Protein AF-A0A6I9XWU2-F1 (afdb_monomer_lite)

pLDDT: mean 94.2, std 5.71, range [73.56, 98.69]

Foldseek 3Di:
DVVLVPADPPDDDPVVNVVVVVVVVVVVVVVVVVVVVVVVVVVVVVVVVVCVVVVVVVVVVVVVVVVVVVVDVVVDVVVVVVVVVVVVVVVVVVVVVVVVVVVVVVVVVVVVPDDCCVVDPPSDPPDDDDPPDPDDDDDDDDDD

Sequence (144 aa):
MARYSRLPKKKDNGKLKAEVAKEVASARRKQHLSSLQYYCALNALQYRKRVAMMEPMLGYAHSQINFLKKGAERFSKKLDGFLTSVTNTVQSIQEESDAEIEAMRVSQQDLLSVGESVYTPDFDASPVINKNLIQKAGYLNLRK

Radius of gyration: 53.01 Å; chains: 1; bounding box: 104×36×129 Å

Structure (mmCIF, N/CA/C/O backbone):
data_AF-A0A6I9XWU2-F1
#
_entry.id   AF-A0A6I9XWU2-F1
#
loop_
_atom_site.group_PDB
_atom_site.id
_atom_site.type_symbol
_atom_site.label_atom_id
_atom_site.label_alt_id
_atom_site.label_comp_id
_atom_site.label_asym_id
_atom_site.label_entity_id
_atom_site.label_seq_id
_atom_site.pdbx_PDB_ins_code
_atom_site.Cartn_x
_atom_site.Cartn_y
_atom_site.Cartn_z
_atom_site.occupancy
_atom_site.B_iso_or_equiv
_atom_site.auth_seq_id
_atom_site.auth_comp_id
_atom_site.auth_asym_id
_atom_site.auth_atom_id
_atom_site.pdbx_PDB_model_num
ATOM 1 N N . MET A 1 1 ? 30.056 -8.437 -52.478 1.00 73.56 1 MET A N 1
ATOM 2 C CA . MET A 1 1 ? 31.328 -9.171 -52.689 1.00 73.56 1 MET A CA 1
ATOM 3 C C . MET A 1 1 ? 31.177 -10.354 -53.632 1.00 73.56 1 MET A C 1
ATOM 5 O O . MET A 1 1 ? 31.868 -10.369 -54.637 1.00 73.56 1 MET A O 1
ATOM 9 N N . ALA A 1 2 ? 30.250 -11.288 -53.384 1.00 87.56 2 ALA A N 1
ATOM 10 C CA . ALA A 1 2 ? 30.120 -12.509 -54.192 1.00 87.56 2 ALA A CA 1
ATOM 11 C C . ALA A 1 2 ? 29.940 -12.270 -55.708 1.00 87.56 2 ALA A C 1
ATOM 13 O O . ALA A 1 2 ? 30.509 -13.003 -56.506 1.00 87.56 2 ALA A O 1
ATOM 14 N N . ARG A 1 3 ? 29.201 -11.223 -56.114 1.00 85.81 3 ARG A N 1
ATOM 15 C CA . ARG A 1 3 ? 29.054 -10.837 -57.532 1.00 85.81 3 ARG A CA 1
ATOM 16 C C . ARG A 1 3 ? 30.361 -10.363 -58.175 1.00 85.81 3 ARG A C 1
ATOM 18 O O . ARG A 1 3 ? 30.665 -10.778 -59.283 1.00 85.81 3 ARG A O 1
ATOM 25 N N . TYR A 1 4 ? 31.148 -9.555 -57.467 1.00 89.38 4 TYR A N 1
ATOM 26 C CA . TYR A 1 4 ? 32.438 -9.056 -57.955 1.00 89.38 4 TYR A CA 1
ATOM 27 C C . TYR A 1 4 ? 33.464 -10.184 -58.115 1.00 89.38 4 TYR A C 1
ATOM 29 O O . TYR A 1 4 ? 34.148 -10.259 -59.129 1.00 89.38 4 TYR A O 1
ATOM 37 N N . SER A 1 5 ? 33.517 -11.118 -57.159 1.00 89.81 5 SER A N 1
ATOM 38 C CA . SER A 1 5 ? 34.421 -12.277 -57.207 1.00 89.81 5 SER A CA 1
ATOM 39 C C . SER A 1 5 ? 34.117 -13.263 -58.343 1.00 89.81 5 SER A C 1
ATOM 41 O O . SER A 1 5 ? 34.984 -14.051 -58.699 1.00 89.81 5 SER A O 1
ATOM 43 N N . ARG A 1 6 ? 32.901 -13.238 -58.906 1.00 90.69 6 ARG A N 1
ATOM 44 C CA . ARG A 1 6 ? 32.460 -14.129 -59.995 1.00 90.69 6 ARG A CA 1
ATOM 45 C C . ARG A 1 6 ? 32.615 -13.511 -61.394 1.00 90.69 6 ARG A C 1
ATOM 47 O O . ARG A 1 6 ? 32.160 -14.111 -62.364 1.00 90.69 6 ARG A O 1
ATOM 54 N N . LEU A 1 7 ? 33.219 -12.325 -61.519 1.00 88.00 7 LEU A N 1
ATOM 55 C CA . LEU A 1 7 ? 33.422 -11.681 -62.820 1.00 88.00 7 LEU A CA 1
ATOM 56 C C . LEU A 1 7 ? 34.405 -12.488 -63.701 1.00 88.00 7 LEU A C 1
ATOM 58 O O . LEU A 1 7 ? 35.434 -12.954 -63.207 1.00 88.00 7 LEU A O 1
ATOM 62 N N . PRO A 1 8 ? 34.120 -12.660 -65.007 1.00 85.38 8 PRO A N 1
ATOM 63 C CA . PRO A 1 8 ? 34.947 -13.470 -65.899 1.00 85.38 8 PRO A CA 1
ATOM 64 C C . PRO A 1 8 ? 36.298 -12.800 -66.200 1.00 85.38 8 PRO A C 1
ATOM 66 O O . PRO A 1 8 ? 36.356 -11.647 -66.609 1.00 85.38 8 PRO A O 1
ATOM 69 N N . LYS A 1 9 ? 37.402 -13.552 -66.067 1.00 83.00 9 LYS A N 1
ATOM 70 C CA . LYS A 1 9 ? 38.776 -13.044 -66.276 1.00 83.00 9 LYS A CA 1
ATOM 71 C C . LYS A 1 9 ? 39.206 -12.958 -67.752 1.00 83.00 9 LYS A C 1
ATOM 73 O O . LYS A 1 9 ? 40.058 -12.144 -68.080 1.00 83.00 9 LYS A O 1
ATOM 78 N N . LYS A 1 10 ? 38.657 -13.810 -68.635 1.00 78.62 10 LYS A N 1
ATOM 79 C CA . LYS A 1 10 ? 39.081 -13.938 -70.053 1.00 78.62 10 LYS A CA 1
ATOM 80 C C . LYS A 1 10 ? 38.275 -13.086 -71.051 1.00 78.62 10 LYS A C 1
ATOM 82 O O . LYS A 1 10 ? 38.783 -12.790 -72.123 1.00 78.62 10 LYS A O 1
ATOM 87 N N . LYS A 1 11 ? 37.032 -12.712 -70.726 1.00 76.38 11 LYS A N 1
ATOM 88 C CA . LYS A 1 11 ? 36.165 -11.831 -71.537 1.00 76.38 11 LYS A CA 1
ATOM 89 C C . LYS A 1 11 ? 35.767 -10.630 -70.675 1.00 76.38 11 LYS A C 1
ATOM 91 O O . LYS A 1 11 ? 34.712 -10.662 -70.045 1.00 76.38 11 LYS A O 1
ATOM 96 N N . ASP A 1 12 ? 36.652 -9.636 -70.568 1.00 75.69 12 ASP A N 1
ATOM 97 C CA . ASP A 1 12 ? 36.444 -8.477 -69.686 1.00 75.69 12 ASP A CA 1
ATOM 98 C C . ASP A 1 12 ? 35.465 -7.475 -70.323 1.00 75.69 12 ASP A C 1
ATOM 100 O O . ASP A 1 12 ? 35.687 -6.984 -71.430 1.00 75.69 12 ASP A O 1
ATOM 104 N N . ASN A 1 13 ? 34.375 -7.172 -69.615 1.00 85.56 13 ASN A N 1
ATOM 105 C C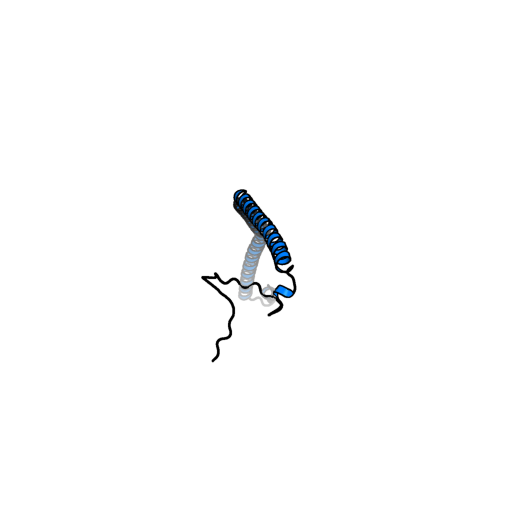A . ASN A 1 13 ? 33.473 -6.072 -69.942 1.00 85.56 13 ASN A CA 1
ATOM 106 C C . ASN A 1 13 ? 33.718 -4.938 -68.939 1.00 85.56 13 ASN A C 1
ATOM 108 O O . ASN A 1 13 ? 33.186 -4.950 -67.824 1.00 85.56 13 ASN A O 1
ATOM 112 N N . GLY A 1 14 ? 34.501 -3.940 -69.357 1.00 84.62 14 GLY A N 1
ATOM 113 C CA . GLY A 1 14 ? 34.917 -2.830 -68.497 1.00 84.62 14 GLY A CA 1
ATOM 114 C C . GLY A 1 14 ? 33.755 -2.039 -67.886 1.00 84.62 14 GLY A C 1
ATOM 115 O O . GLY A 1 14 ? 33.859 -1.604 -66.739 1.00 84.62 14 GLY A O 1
ATOM 116 N N . LYS A 1 15 ? 32.621 -1.913 -68.594 1.00 89.00 15 LYS A N 1
ATOM 117 C CA . LYS A 1 15 ? 31.425 -1.225 -68.076 1.00 89.00 15 LYS A CA 1
ATOM 118 C C . LYS A 1 15 ? 30.793 -1.999 -66.917 1.00 89.00 15 LYS A C 1
ATOM 120 O O . LYS A 1 15 ? 30.596 -1.437 -65.843 1.00 89.00 15 LYS A O 1
ATOM 125 N N . LEU A 1 16 ? 30.561 -3.300 -67.105 1.00 88.00 16 LEU A N 1
ATOM 126 C CA . LEU A 1 16 ? 29.981 -4.172 -66.076 1.00 88.00 16 LEU A CA 1
ATOM 127 C C . LEU A 1 16 ? 30.893 -4.275 -64.844 1.00 88.00 16 LEU A C 1
ATOM 129 O O . LEU A 1 16 ? 30.432 -4.238 -63.706 1.00 88.00 16 LEU A O 1
ATOM 133 N N . LYS A 1 17 ? 32.208 -4.367 -65.057 1.00 89.12 17 LYS A N 1
ATOM 134 C CA . LYS A 1 17 ? 33.197 -4.401 -63.975 1.00 89.12 17 LYS A CA 1
ATOM 135 C C . LYS A 1 17 ? 33.179 -3.119 -63.140 1.00 89.12 17 LYS A C 1
ATOM 137 O O . LYS A 1 17 ? 33.205 -3.204 -61.913 1.00 89.12 17 LYS A O 1
ATOM 142 N N . ALA A 1 18 ? 33.105 -1.952 -63.784 1.00 91.75 18 ALA A N 1
ATOM 143 C CA . ALA A 1 18 ? 33.026 -0.661 -63.102 1.00 91.75 18 ALA A CA 1
ATOM 144 C C . ALA A 1 18 ? 31.724 -0.509 -62.296 1.00 91.75 18 ALA A C 1
ATOM 146 O O . ALA A 1 18 ? 31.750 -0.024 -61.164 1.00 91.75 18 ALA A O 1
ATOM 147 N N . GLU A 1 19 ? 30.599 -0.974 -62.839 1.00 92.81 19 GLU A N 1
ATOM 148 C CA . GLU A 1 19 ? 29.300 -0.959 -62.162 1.00 92.81 19 GLU A CA 1
ATOM 149 C C . GLU A 1 19 ? 29.301 -1.841 -60.906 1.00 92.81 19 GLU A C 1
ATOM 151 O O . GLU A 1 19 ? 29.036 -1.359 -59.803 1.00 92.81 19 GLU A O 1
ATOM 156 N N . VAL A 1 20 ? 29.716 -3.105 -61.037 1.00 93.31 20 VAL A N 1
ATOM 157 C CA . VAL A 1 20 ? 29.786 -4.041 -59.904 1.00 93.31 20 VAL A CA 1
ATOM 158 C C . VAL A 1 20 ? 30.806 -3.568 -58.856 1.00 93.31 20 VAL A C 1
ATOM 160 O O . VAL A 1 20 ? 30.584 -3.737 -57.654 1.00 93.31 20 VAL A O 1
ATOM 163 N N . ALA A 1 21 ? 31.907 -2.929 -59.267 1.00 93.62 21 ALA A N 1
ATOM 164 C CA . ALA A 1 21 ? 32.855 -2.307 -58.340 1.00 93.62 21 ALA A CA 1
ATOM 165 C C . ALA A 1 21 ? 32.222 -1.144 -57.553 1.00 93.62 21 ALA A C 1
ATOM 167 O O . ALA A 1 21 ? 32.419 -1.047 -56.338 1.00 93.62 21 ALA A O 1
ATOM 168 N N . LYS A 1 22 ? 31.423 -0.293 -58.212 1.00 95.75 22 LYS A N 1
ATOM 169 C CA . LYS A 1 22 ? 30.706 0.823 -57.575 1.00 95.75 22 LYS A CA 1
ATOM 170 C C . LYS A 1 22 ? 29.654 0.329 -56.578 1.00 95.75 22 LYS A C 1
ATOM 172 O O . LYS A 1 22 ? 29.579 0.861 -55.469 1.00 95.75 22 LYS A O 1
ATOM 177 N N . GLU A 1 23 ? 28.896 -0.713 -56.919 1.00 95.06 23 GLU A N 1
ATOM 178 C CA . GLU A 1 23 ? 27.955 -1.361 -55.993 1.00 95.06 23 GLU A CA 1
ATOM 179 C C . GLU A 1 23 ? 28.671 -1.895 -54.749 1.00 95.06 23 GLU A C 1
ATOM 181 O O . GLU A 1 23 ? 28.243 -1.657 -53.618 1.00 95.06 23 GLU A O 1
ATOM 186 N N . VAL A 1 24 ? 29.798 -2.586 -54.945 1.00 96.62 24 VAL A N 1
ATOM 187 C CA . VAL A 1 24 ? 30.604 -3.121 -53.846 1.00 96.62 24 VAL A CA 1
ATOM 188 C C . VAL A 1 24 ? 31.158 -2.010 -52.957 1.00 96.62 24 VAL A C 1
ATOM 190 O O . VAL A 1 24 ? 31.115 -2.145 -51.732 1.00 96.62 24 VAL A O 1
ATOM 193 N N . ALA A 1 25 ? 31.650 -0.916 -53.538 1.00 96.19 25 ALA A N 1
ATOM 194 C CA . ALA A 1 25 ? 32.133 0.235 -52.783 1.00 96.19 25 ALA A CA 1
ATOM 195 C C . ALA A 1 25 ? 31.008 0.878 -51.954 1.00 96.19 25 ALA A C 1
ATOM 197 O O . ALA A 1 25 ? 31.199 1.152 -50.768 1.00 96.19 25 ALA A O 1
ATOM 198 N N . SER A 1 26 ? 29.818 1.044 -52.541 1.00 96.88 26 SER A N 1
ATOM 199 C CA . SER A 1 26 ? 28.632 1.562 -51.849 1.00 96.88 26 SER A CA 1
ATOM 200 C C . SER A 1 26 ? 28.207 0.659 -50.686 1.00 96.88 26 SER A C 1
ATOM 202 O O . SER A 1 26 ? 28.061 1.124 -49.552 1.00 96.88 26 SER A O 1
ATOM 204 N N . ALA A 1 27 ? 28.108 -0.653 -50.924 1.00 96.62 27 ALA A N 1
ATOM 205 C CA . ALA A 1 27 ? 27.767 -1.629 -49.893 1.00 96.62 27 ALA A CA 1
ATOM 206 C C . ALA A 1 27 ? 28.804 -1.651 -48.757 1.00 96.62 27 ALA A C 1
ATOM 208 O O . ALA A 1 27 ? 28.428 -1.659 -47.585 1.00 96.62 27 ALA A O 1
ATOM 209 N N . ARG A 1 28 ? 30.104 -1.589 -49.081 1.00 97.12 28 ARG A N 1
ATOM 210 C CA . ARG A 1 28 ? 31.187 -1.536 -48.085 1.00 97.12 28 ARG A CA 1
ATOM 211 C C . ARG A 1 28 ? 31.136 -0.247 -47.265 1.00 97.12 28 ARG A C 1
ATOM 213 O O . ARG A 1 28 ? 31.313 -0.306 -46.052 1.00 97.12 28 ARG A O 1
ATOM 220 N N . ARG A 1 29 ? 30.856 0.901 -47.893 1.00 97.69 29 ARG A N 1
ATOM 221 C CA . ARG A 1 29 ? 30.688 2.180 -47.186 1.00 97.69 29 ARG A CA 1
ATOM 222 C C . ARG A 1 29 ? 29.508 2.123 -46.219 1.00 97.69 29 ARG A C 1
ATOM 224 O O . ARG A 1 29 ? 29.664 2.504 -45.063 1.00 97.69 29 ARG A O 1
ATOM 231 N N . LYS A 1 30 ? 28.356 1.607 -46.662 1.00 98.12 30 LYS A N 1
ATOM 232 C CA . LYS A 1 30 ? 27.175 1.432 -45.803 1.00 98.12 30 LYS A CA 1
ATOM 233 C C . LYS A 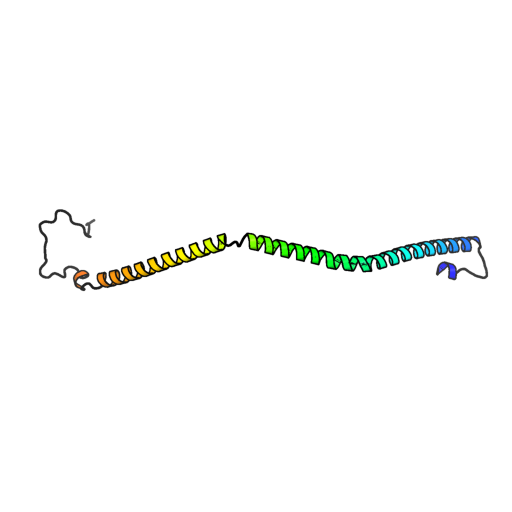1 30 ? 27.478 0.502 -44.629 1.00 98.12 30 LYS A C 1
ATOM 235 O O . LYS A 1 30 ? 27.181 0.860 -43.494 1.00 98.12 30 LYS A O 1
ATOM 240 N N . GLN A 1 31 ? 28.118 -0.640 -44.893 1.00 97.88 31 GLN A N 1
ATOM 241 C CA . GLN A 1 31 ? 28.536 -1.576 -43.852 1.00 97.88 31 GLN A CA 1
ATOM 242 C C . GLN A 1 31 ? 29.444 -0.883 -42.833 1.00 97.88 31 GLN A C 1
ATOM 244 O O . GLN A 1 31 ? 29.123 -0.882 -41.651 1.00 97.88 31 GLN A O 1
ATOM 249 N N . HIS A 1 32 ? 30.513 -0.223 -43.285 1.00 98.12 32 HIS A N 1
ATOM 250 C CA . HIS A 1 32 ? 31.461 0.458 -42.406 1.00 98.12 32 HIS A CA 1
ATOM 251 C C . HIS A 1 32 ? 30.788 1.510 -41.514 1.00 98.12 32 HIS A C 1
ATOM 253 O O . HIS A 1 32 ? 30.968 1.482 -40.299 1.00 98.12 32 HIS A O 1
ATOM 259 N N . LEU A 1 33 ? 29.954 2.384 -42.089 1.00 98.38 33 LEU A N 1
ATOM 260 C CA . LEU A 1 33 ? 29.235 3.407 -41.325 1.00 98.38 33 LEU A CA 1
ATOM 261 C C . LEU A 1 33 ? 28.268 2.790 -40.306 1.00 98.38 33 LEU A C 1
ATOM 263 O O . LEU A 1 33 ? 28.257 3.204 -39.149 1.00 98.38 33 LEU A O 1
ATOM 267 N N . SER A 1 34 ? 27.506 1.768 -40.707 1.00 98.31 34 SER A N 1
ATOM 268 C CA . SER A 1 34 ? 26.583 1.080 -39.796 1.00 98.31 34 SER A CA 1
ATOM 269 C C . SER A 1 34 ? 27.314 0.363 -38.655 1.00 98.31 34 SER A C 1
ATOM 271 O O . SER A 1 34 ? 26.878 0.435 -37.509 1.00 98.31 34 SER A O 1
ATOM 273 N N . SER A 1 35 ? 28.466 -0.260 -38.929 1.00 98.31 35 SER A N 1
ATOM 274 C CA . SER A 1 35 ? 29.297 -0.901 -37.907 1.00 98.31 35 SER A CA 1
ATOM 275 C C . SER A 1 35 ? 29.873 0.115 -36.920 1.00 98.31 35 SER A C 1
ATOM 277 O O . SER A 1 35 ? 29.847 -0.139 -35.720 1.00 98.31 35 SER A O 1
ATOM 279 N N . LEU A 1 36 ? 30.341 1.278 -37.390 1.00 98.50 36 LEU A N 1
ATOM 280 C CA . LEU A 1 36 ? 30.841 2.338 -36.506 1.00 98.50 36 LEU A CA 1
ATOM 281 C C . LEU A 1 36 ? 29.747 2.870 -35.575 1.00 98.50 36 LEU A C 1
ATOM 283 O O . LEU A 1 36 ? 29.977 3.007 -34.373 1.00 98.50 36 LEU A O 1
ATOM 287 N N . GLN A 1 37 ? 28.550 3.124 -36.109 1.00 98.44 37 GLN A N 1
ATOM 288 C CA . GLN A 1 37 ? 27.402 3.544 -35.303 1.00 98.44 37 GLN A CA 1
ATOM 289 C C . GLN A 1 37 ? 27.026 2.480 -34.269 1.00 98.44 37 GLN A C 1
ATOM 291 O O . GLN A 1 37 ? 26.798 2.807 -33.106 1.00 98.44 37 GLN A O 1
ATOM 296 N N . TYR A 1 38 ? 27.023 1.207 -34.668 1.00 98.69 38 TYR A N 1
ATOM 297 C CA . TYR A 1 38 ? 26.733 0.094 -33.772 1.00 98.69 38 TYR A CA 1
ATOM 298 C C . TYR A 1 38 ? 27.754 -0.018 -32.632 1.00 98.69 38 TYR A C 1
ATOM 300 O O . TYR A 1 38 ? 27.370 -0.093 -31.467 1.00 98.69 38 TYR A O 1
ATOM 308 N N . TYR A 1 39 ? 29.052 0.045 -32.932 1.00 98.62 39 TYR A N 1
ATOM 309 C CA . TYR A 1 39 ? 30.096 -0.001 -31.903 1.00 98.62 39 TYR A CA 1
ATOM 310 C C . TYR A 1 39 ? 30.039 1.206 -30.966 1.00 98.62 39 TYR A C 1
ATOM 312 O O . TYR A 1 39 ? 30.170 1.051 -29.753 1.00 98.62 39 TYR A O 1
ATOM 320 N N . CYS A 1 40 ? 29.764 2.399 -31.498 1.00 98.44 40 CYS A N 1
ATOM 321 C CA . CYS A 1 40 ? 29.549 3.586 -30.677 1.00 98.44 40 CYS A CA 1
ATOM 322 C C . CYS A 1 40 ? 28.349 3.404 -29.729 1.00 98.44 40 CYS A C 1
ATOM 324 O O . CYS A 1 40 ? 28.461 3.674 -28.531 1.00 98.44 40 CYS A O 1
ATOM 326 N N . ALA A 1 41 ? 27.231 2.869 -30.231 1.00 98.50 41 ALA A N 1
ATOM 327 C CA . ALA A 1 41 ? 26.052 2.579 -29.421 1.00 98.50 41 ALA A CA 1
ATOM 328 C C . ALA A 1 41 ? 26.343 1.548 -28.318 1.00 98.50 41 ALA A C 1
ATOM 330 O O . ALA A 1 41 ? 25.933 1.749 -27.174 1.00 98.50 41 ALA A O 1
ATOM 331 N N . LEU A 1 42 ? 27.095 0.485 -28.621 1.00 98.56 42 LEU A N 1
ATOM 332 C CA . LEU A 1 42 ? 27.499 -0.517 -27.631 1.00 98.56 42 LEU A CA 1
ATOM 333 C C . LEU A 1 42 ? 28.417 0.059 -26.550 1.00 98.56 42 LEU A C 1
ATOM 335 O O . LEU A 1 42 ? 28.252 -0.279 -25.377 1.00 98.56 42 LEU A O 1
ATOM 339 N N . ASN A 1 43 ? 29.342 0.947 -26.917 1.00 98.44 43 ASN A N 1
ATOM 340 C CA . ASN A 1 43 ? 30.209 1.628 -25.956 1.00 98.44 43 ASN A CA 1
ATOM 341 C C . ASN A 1 43 ? 29.390 2.531 -25.025 1.00 98.44 43 ASN A C 1
ATOM 343 O O . ASN A 1 43 ? 29.544 2.460 -23.807 1.00 98.44 43 ASN A O 1
ATOM 347 N N . ALA A 1 44 ? 28.455 3.313 -25.573 1.00 98.44 44 ALA A N 1
ATOM 348 C CA . ALA A 1 44 ? 27.539 4.124 -24.772 1.00 98.44 44 ALA A CA 1
ATOM 349 C C . ALA A 1 44 ? 26.658 3.259 -23.849 1.00 98.44 44 ALA A C 1
ATOM 351 O O . ALA A 1 44 ? 26.423 3.616 -22.691 1.00 98.44 44 ALA A O 1
ATOM 352 N N . LEU A 1 45 ? 26.206 2.094 -24.327 1.00 98.44 45 LEU A N 1
ATOM 353 C CA . LEU A 1 45 ? 25.392 1.159 -23.553 1.00 98.44 45 LEU A CA 1
ATOM 354 C C . LEU A 1 45 ? 26.119 0.636 -22.304 1.00 98.44 45 LEU A C 1
ATOM 356 O O . LEU A 1 45 ? 25.473 0.446 -21.274 1.00 98.44 45 LEU A O 1
ATOM 360 N N . GLN A 1 46 ? 27.447 0.460 -22.346 1.00 98.06 46 GLN A N 1
ATOM 361 C CA . GLN A 1 46 ? 28.212 0.001 -21.176 1.00 98.06 46 GLN A CA 1
ATOM 362 C C . GLN A 1 46 ? 28.091 0.941 -19.973 1.00 98.06 46 GLN A C 1
ATOM 364 O O . GLN A 1 46 ? 28.113 0.474 -18.832 1.00 98.06 46 GLN A O 1
ATOM 369 N N . TYR A 1 47 ? 27.925 2.239 -20.222 1.00 97.88 47 TYR A N 1
ATOM 370 C CA . TYR A 1 47 ? 27.700 3.238 -19.181 1.00 97.88 47 TYR A CA 1
ATOM 371 C C . TYR A 1 47 ? 26.215 3.378 -18.858 1.00 97.88 47 TYR A C 1
ATOM 373 O O . TYR A 1 47 ? 25.836 3.331 -17.688 1.00 97.88 47 TYR A O 1
ATOM 381 N N . ARG A 1 48 ? 25.357 3.462 -19.885 1.00 98.25 48 ARG A N 1
ATOM 382 C CA . ARG A 1 48 ? 23.906 3.614 -19.693 1.00 98.25 48 ARG A CA 1
ATOM 383 C C . ARG A 1 48 ? 23.298 2.480 -18.878 1.00 98.25 48 ARG A C 1
ATOM 385 O O . ARG A 1 48 ? 22.448 2.754 -18.046 1.00 98.25 48 ARG A O 1
ATOM 392 N N . LYS A 1 49 ? 23.763 1.236 -19.039 1.00 97.81 49 LYS A N 1
ATOM 393 C CA . LYS A 1 49 ? 23.265 0.104 -18.239 1.00 97.81 49 LYS A CA 1
ATOM 394 C C . LYS A 1 49 ? 23.536 0.271 -16.740 1.00 97.81 49 LYS A C 1
ATOM 396 O O . LYS A 1 49 ? 22.733 -0.170 -15.933 1.00 97.81 49 LYS A O 1
ATOM 401 N N . ARG A 1 50 ? 24.651 0.909 -16.355 1.00 97.31 50 ARG A N 1
ATOM 402 C CA . ARG A 1 50 ? 24.971 1.164 -14.940 1.00 97.31 50 ARG A CA 1
ATOM 403 C C . ARG A 1 50 ? 24.007 2.193 -14.362 1.00 97.31 50 ARG A C 1
ATOM 405 O O . ARG A 1 50 ? 23.406 1.944 -13.325 1.00 97.31 50 ARG A O 1
ATOM 412 N N . VAL A 1 51 ? 23.813 3.301 -15.078 1.00 98.06 51 VAL A N 1
ATOM 413 C CA . VAL A 1 51 ? 22.871 4.360 -14.684 1.00 98.06 51 VAL A CA 1
ATOM 414 C C . VAL A 1 51 ? 21.445 3.815 -14.610 1.00 98.06 51 VAL A C 1
ATOM 416 O O . VAL A 1 51 ? 20.804 3.964 -13.578 1.00 98.06 51 VAL A O 1
ATOM 419 N N . ALA A 1 52 ? 20.998 3.087 -15.636 1.00 98.00 52 ALA A N 1
ATOM 420 C CA . ALA A 1 52 ? 19.657 2.504 -15.701 1.00 98.00 52 ALA A CA 1
ATOM 421 C C . ALA A 1 52 ? 19.355 1.519 -14.557 1.00 98.00 52 ALA A C 1
ATOM 423 O O . ALA A 1 52 ? 18.193 1.325 -14.220 1.00 98.00 52 ALA A O 1
ATOM 424 N N . MET A 1 53 ? 20.379 0.905 -13.954 1.00 97.56 53 MET A N 1
ATOM 425 C CA . MET A 1 53 ? 20.219 0.047 -12.775 1.00 97.56 53 MET A CA 1
ATOM 426 C C . MET A 1 53 ? 20.246 0.839 -11.464 1.00 97.56 53 MET A C 1
ATOM 428 O O . MET A 1 53 ? 19.497 0.522 -10.545 1.00 97.56 53 MET A O 1
ATOM 432 N N . MET A 1 54 ? 21.103 1.857 -11.357 1.00 97.81 54 MET A N 1
ATOM 433 C CA . MET A 1 54 ? 21.286 2.618 -10.116 1.00 97.81 54 MET A CA 1
ATOM 434 C C . MET A 1 54 ? 20.200 3.673 -9.888 1.00 97.81 54 MET A C 1
ATOM 436 O O . MET A 1 54 ? 19.785 3.888 -8.753 1.00 97.81 54 MET A O 1
ATOM 440 N N . GLU A 1 55 ? 19.728 4.328 -10.945 1.00 97.88 55 GLU A N 1
ATOM 441 C CA . GLU A 1 55 ? 18.744 5.409 -10.857 1.00 97.88 55 GLU A CA 1
ATOM 442 C C . GLU A 1 55 ? 17.405 4.949 -10.240 1.00 97.88 55 GLU A C 1
ATOM 444 O O . GLU A 1 55 ? 16.941 5.605 -9.301 1.00 97.88 55 GLU A O 1
ATOM 449 N N . PRO A 1 56 ? 16.827 3.787 -10.618 1.00 98.31 56 PRO A N 1
ATOM 450 C CA . PRO A 1 56 ? 15.643 3.262 -9.939 1.00 98.31 56 PRO A CA 1
ATOM 451 C C . PRO A 1 56 ? 15.887 2.941 -8.461 1.00 98.31 56 PRO A C 1
ATOM 453 O O . PRO A 1 56 ? 15.019 3.203 -7.629 1.00 98.31 56 PRO A O 1
ATOM 456 N N . MET A 1 57 ? 17.065 2.409 -8.108 1.00 97.88 57 MET A N 1
ATOM 457 C CA . MET A 1 57 ? 17.407 2.103 -6.711 1.00 97.88 57 MET A CA 1
ATOM 458 C C . MET A 1 57 ? 17.506 3.374 -5.866 1.00 97.88 57 MET A C 1
ATOM 460 O O . MET A 1 57 ? 17.015 3.400 -4.738 1.00 97.88 57 MET A O 1
ATOM 464 N N . LEU A 1 58 ? 18.092 4.440 -6.415 1.00 98.12 58 LEU A N 1
ATOM 465 C CA . LEU A 1 58 ? 18.169 5.736 -5.746 1.00 98.12 58 LEU A CA 1
ATOM 466 C C . LEU A 1 58 ? 16.772 6.341 -5.549 1.00 98.12 58 LEU A C 1
ATOM 468 O O . LEU A 1 58 ? 16.442 6.790 -4.450 1.00 98.12 58 LEU A O 1
ATOM 472 N N . GLY A 1 59 ? 15.929 6.301 -6.585 1.00 98.31 59 GLY A N 1
ATOM 473 C CA . GLY A 1 59 ? 14.536 6.746 -6.500 1.00 98.31 59 GLY A CA 1
ATOM 474 C C . GLY A 1 59 ? 13.732 5.966 -5.457 1.00 98.31 59 GLY A C 1
ATOM 475 O O . GLY A 1 59 ? 13.004 6.560 -4.655 1.00 98.31 59 GLY A O 1
ATOM 476 N N . TYR A 1 60 ? 13.913 4.646 -5.409 1.00 98.31 60 TYR A N 1
ATOM 477 C CA . TYR A 1 60 ? 13.316 3.784 -4.392 1.00 98.31 60 TYR A CA 1
ATOM 478 C C . TYR A 1 60 ? 13.793 4.149 -2.981 1.00 98.31 60 TYR A C 1
ATOM 480 O O . TYR A 1 60 ? 12.967 4.349 -2.093 1.00 98.31 60 TYR A O 1
ATOM 488 N N . ALA A 1 61 ? 15.103 4.307 -2.774 1.00 98.44 61 ALA A N 1
ATOM 489 C CA . ALA A 1 61 ? 15.667 4.660 -1.473 1.00 98.44 61 ALA A CA 1
ATOM 490 C C . ALA A 1 61 ? 15.139 6.012 -0.966 1.00 98.44 61 ALA A C 1
ATOM 492 O O . ALA A 1 61 ? 14.673 6.103 0.169 1.00 98.44 61 ALA A O 1
ATOM 493 N N . HIS A 1 62 ? 15.122 7.044 -1.817 1.00 98.25 62 HIS A N 1
ATOM 494 C CA . HIS A 1 62 ? 14.523 8.336 -1.470 1.00 98.25 62 HIS A CA 1
ATOM 495 C C . HIS A 1 62 ? 13.038 8.212 -1.122 1.00 98.25 62 HIS A C 1
ATOM 497 O O . HIS A 1 62 ? 12.570 8.830 -0.164 1.00 98.25 62 HIS A O 1
ATOM 503 N N . SER A 1 63 ? 12.294 7.399 -1.873 1.00 98.25 63 SER A N 1
ATOM 504 C CA . SER A 1 63 ? 10.871 7.170 -1.615 1.00 98.25 63 SER A CA 1
ATOM 505 C C . SER A 1 63 ? 10.648 6.495 -0.263 1.00 98.25 63 SER A C 1
ATOM 507 O O . SER A 1 63 ? 9.796 6.944 0.499 1.00 98.25 63 SER A O 1
ATOM 509 N N . GLN A 1 64 ? 11.456 5.486 0.077 1.00 98.25 64 GLN A N 1
ATOM 510 C CA . GLN A 1 64 ? 11.388 4.797 1.366 1.00 98.25 64 GLN A CA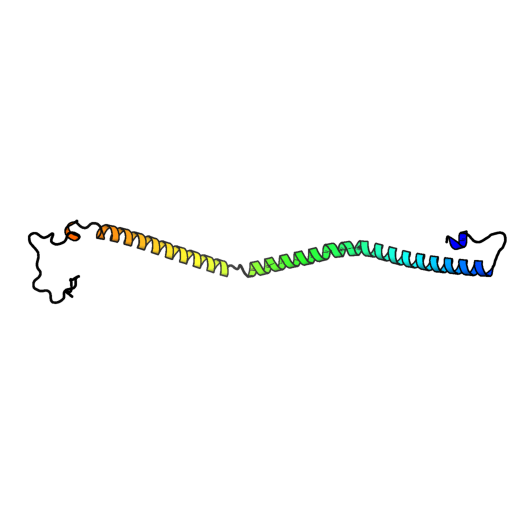 1
ATOM 511 C C . GLN A 1 64 ? 11.735 5.720 2.537 1.00 98.25 64 GLN A C 1
ATOM 513 O O . GLN A 1 64 ? 11.002 5.765 3.524 1.00 98.25 64 GLN A O 1
ATOM 518 N N . ILE A 1 65 ? 12.799 6.519 2.410 1.00 97.81 65 ILE A N 1
ATOM 519 C CA . ILE A 1 65 ? 13.178 7.508 3.431 1.00 97.81 65 ILE A CA 1
ATOM 520 C C . ILE A 1 65 ? 12.027 8.491 3.671 1.00 97.81 65 ILE A C 1
ATOM 522 O O . ILE A 1 65 ? 11.639 8.733 4.814 1.00 97.81 65 ILE A O 1
ATOM 526 N N . ASN A 1 66 ? 11.442 9.030 2.600 1.00 97.50 66 ASN A N 1
ATOM 527 C CA . ASN A 1 66 ? 10.339 9.982 2.703 1.00 97.50 66 ASN A CA 1
ATOM 528 C C . ASN A 1 66 ? 9.074 9.352 3.290 1.00 97.50 66 ASN A C 1
ATOM 530 O O . ASN A 1 66 ? 8.389 9.994 4.087 1.00 97.50 66 ASN A O 1
ATOM 534 N N . PHE A 1 67 ? 8.762 8.114 2.905 1.00 97.19 67 PHE A N 1
ATOM 535 C CA . PHE A 1 67 ? 7.629 7.369 3.439 1.00 97.19 67 PHE A CA 1
ATOM 536 C C . PHE A 1 67 ? 7.772 7.162 4.948 1.00 97.19 67 PHE A C 1
ATOM 538 O O . PHE A 1 67 ? 6.881 7.553 5.701 1.00 97.19 67 PHE A O 1
ATOM 545 N N . LEU A 1 68 ? 8.914 6.632 5.396 1.00 96.31 68 LEU A N 1
ATOM 546 C CA . LEU A 1 68 ? 9.178 6.388 6.814 1.00 96.31 68 LEU A CA 1
ATOM 547 C C . LEU A 1 68 ? 9.198 7.685 7.622 1.00 96.31 68 LEU A C 1
ATOM 549 O O . LEU A 1 68 ? 8.600 7.741 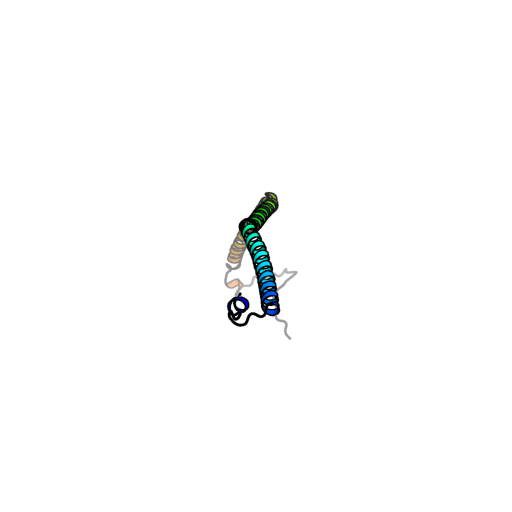8.692 1.00 96.31 68 LEU A O 1
ATOM 553 N N . LYS A 1 69 ? 9.813 8.751 7.097 1.00 96.06 69 LYS A N 1
ATOM 554 C CA . LYS A 1 69 ? 9.848 10.056 7.767 1.00 96.06 69 LYS A CA 1
ATOM 555 C C . LYS A 1 69 ? 8.444 10.636 7.958 1.00 96.06 69 LYS A C 1
ATOM 557 O O . LYS A 1 69 ? 8.073 10.980 9.076 1.00 96.06 69 LYS A O 1
ATOM 562 N N . LYS A 1 70 ? 7.638 10.685 6.891 1.00 95.00 70 LYS A N 1
ATOM 563 C CA . LYS A 1 70 ? 6.239 11.144 6.972 1.00 95.00 70 LYS A CA 1
ATOM 564 C C . LYS A 1 70 ? 5.391 10.233 7.861 1.00 95.00 70 LYS A C 1
ATOM 566 O O . LYS A 1 70 ? 4.479 10.710 8.529 1.00 95.00 70 LYS A O 1
ATOM 571 N N . GLY A 1 71 ? 5.677 8.932 7.869 1.00 93.56 71 GLY A N 1
ATOM 572 C CA . GLY A 1 71 ? 5.071 7.970 8.783 1.00 93.56 71 GLY A CA 1
ATOM 573 C C . GLY A 1 71 ? 5.367 8.321 10.239 1.00 93.56 71 GLY A C 1
ATOM 574 O O . GLY A 1 71 ? 4.437 8.484 11.018 1.00 93.56 71 GLY A O 1
ATOM 575 N N . ALA A 1 72 ? 6.636 8.527 10.590 1.00 91.38 72 ALA A N 1
ATOM 576 C CA . ALA A 1 72 ? 7.057 8.894 11.941 1.00 91.38 72 ALA A CA 1
ATOM 577 C C . ALA A 1 72 ? 6.456 10.232 12.412 1.00 91.38 72 ALA A C 1
ATOM 579 O O . ALA A 1 72 ? 6.063 10.359 13.567 1.00 91.38 72 ALA A O 1
ATOM 580 N N . GLU A 1 73 ? 6.317 11.214 11.515 1.00 90.75 73 GLU A N 1
ATOM 581 C CA . GLU A 1 73 ? 5.624 12.475 11.817 1.00 90.75 73 GLU A CA 1
ATOM 582 C C . GLU A 1 73 ? 4.127 12.261 12.121 1.00 90.75 73 GLU A C 1
ATOM 584 O O . GLU A 1 73 ? 3.564 12.945 12.976 1.00 90.75 73 GLU A O 1
ATOM 589 N N . ARG A 1 74 ? 3.473 11.296 11.457 1.00 89.00 74 ARG A N 1
ATOM 590 C CA . ARG A 1 74 ? 2.061 10.947 11.702 1.00 89.00 74 ARG A CA 1
ATOM 591 C C . ARG A 1 74 ? 1.872 10.133 12.980 1.00 89.00 74 ARG A C 1
ATOM 593 O O . ARG A 1 74 ? 0.992 10.466 13.775 1.00 89.00 74 ARG A O 1
ATOM 600 N N . PHE A 1 75 ? 2.696 9.108 13.196 1.00 89.19 75 PHE A N 1
ATOM 601 C CA . PHE A 1 75 ? 2.737 8.301 14.422 1.00 89.19 75 PHE A CA 1
ATOM 602 C C . PHE A 1 75 ? 3.461 9.061 15.542 1.00 89.19 75 PHE A C 1
ATOM 604 O O . PHE A 1 75 ? 4.476 8.635 16.085 1.00 89.19 75 PHE A O 1
ATOM 611 N N . SER A 1 76 ? 2.939 10.244 15.849 1.00 88.88 76 SER A N 1
ATOM 612 C CA . SER A 1 76 ? 3.506 11.150 16.838 1.00 88.88 76 SER A CA 1
ATOM 613 C C . SER A 1 76 ? 3.146 10.734 18.265 1.00 88.88 76 SER A C 1
ATOM 615 O O . SER A 1 76 ? 2.180 10.008 18.501 1.00 88.88 76 SER A O 1
ATOM 617 N N . LYS A 1 77 ? 3.843 11.323 19.245 1.00 89.75 77 LYS A N 1
ATOM 618 C CA . LYS A 1 77 ? 3.494 11.211 20.673 1.00 89.75 77 LYS A CA 1
ATOM 619 C C . LYS A 1 77 ? 2.043 11.609 20.983 1.00 89.75 77 LYS A C 1
ATOM 621 O O . LYS A 1 77 ? 1.489 11.169 21.980 1.00 89.75 77 LYS A O 1
ATOM 626 N N . LYS A 1 78 ? 1.410 12.429 20.134 1.00 90.00 78 LYS A N 1
ATOM 627 C CA . LYS A 1 78 ? -0.011 12.777 20.277 1.00 90.00 78 LYS A CA 1
ATOM 628 C C . LYS A 1 78 ? -0.916 11.570 20.018 1.00 90.00 78 LYS A C 1
ATOM 630 O O . LYS A 1 78 ? -1.897 11.397 20.731 1.00 90.00 78 LYS A O 1
ATOM 635 N N . LEU A 1 79 ? -0.594 10.756 19.011 1.00 93.69 79 LEU A N 1
ATOM 636 C CA . LEU A 1 79 ? -1.327 9.520 18.739 1.00 93.69 79 LEU A CA 1
ATOM 637 C C . LEU A 1 79 ? -1.096 8.502 19.858 1.00 93.69 79 LEU A C 1
ATOM 639 O O . LEU A 1 79 ? -2.049 7.884 20.306 1.00 93.69 79 LEU A O 1
ATOM 643 N N . ASP A 1 80 ? 0.138 8.385 20.346 1.00 94.56 80 ASP A N 1
ATOM 644 C CA . ASP A 1 80 ? 0.476 7.517 21.482 1.00 94.56 80 ASP A CA 1
ATOM 645 C C . ASP A 1 80 ? -0.298 7.898 22.760 1.00 94.56 80 ASP A C 1
ATOM 647 O O . ASP A 1 80 ? -0.933 7.058 23.397 1.00 94.56 80 ASP A O 1
ATOM 651 N N . GLY A 1 81 ? -0.362 9.197 23.075 1.00 96.2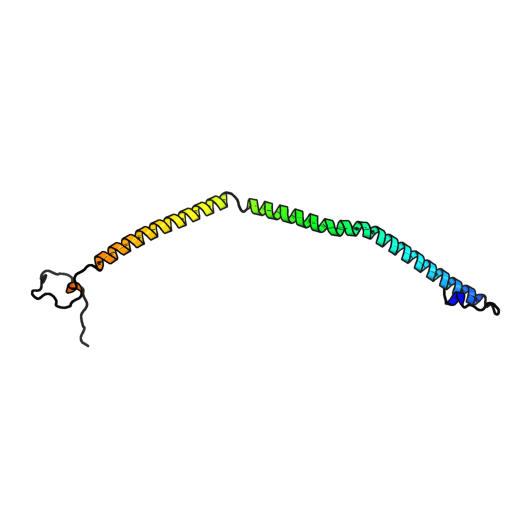5 81 GLY A N 1
ATOM 652 C CA . GLY A 1 81 ? -1.179 9.707 24.179 1.00 96.25 81 GLY A CA 1
ATOM 653 C C . GLY A 1 81 ? -2.677 9.452 23.983 1.00 96.25 81 GLY A C 1
ATOM 654 O O . GLY A 1 81 ? -3.367 9.079 24.930 1.00 96.25 81 GLY A O 1
ATOM 655 N N . PHE A 1 82 ? -3.184 9.592 22.754 1.00 96.50 82 PHE A N 1
ATOM 656 C CA . PHE A 1 82 ? -4.566 9.237 22.428 1.00 96.50 82 PHE A CA 1
ATOM 657 C C . PHE A 1 82 ? -4.836 7.741 22.640 1.00 96.50 82 PHE A C 1
ATOM 659 O O . PHE A 1 82 ? -5.814 7.395 23.296 1.00 96.50 82 PHE A O 1
ATOM 666 N N . LEU A 1 83 ? -3.963 6.856 22.150 1.00 97.00 83 LEU A N 1
ATOM 667 C CA . LEU A 1 83 ? -4.102 5.409 22.335 1.00 97.00 83 LEU A CA 1
ATOM 668 C C . LEU A 1 83 ? -4.051 5.024 23.815 1.00 97.00 83 LEU A C 1
ATOM 670 O O . LEU A 1 83 ? -4.872 4.232 24.259 1.00 97.00 83 LEU A O 1
ATOM 674 N N . THR A 1 84 ? -3.167 5.648 24.594 1.00 97.69 84 THR A N 1
ATOM 675 C CA . THR A 1 84 ? -3.111 5.460 26.052 1.00 97.69 84 THR A CA 1
ATOM 676 C C . THR A 1 84 ? -4.427 5.872 26.719 1.00 97.69 84 THR A C 1
ATOM 678 O O . THR A 1 84 ? -4.951 5.145 27.558 1.00 97.69 84 THR A O 1
ATOM 681 N N . SER A 1 85 ? -5.013 7.003 26.312 1.00 98.06 85 SER A N 1
ATOM 682 C CA . SER A 1 85 ? -6.320 7.444 26.815 1.00 98.06 85 SER A CA 1
ATOM 683 C C . SER A 1 85 ? -7.442 6.461 26.471 1.00 98.06 85 SER A C 1
ATOM 685 O O . SER A 1 85 ? -8.319 6.219 27.301 1.00 98.06 85 SER A O 1
ATOM 687 N N . VAL A 1 86 ? -7.430 5.893 25.261 1.00 98.31 86 VAL A N 1
ATOM 688 C CA . VAL A 1 86 ? -8.400 4.871 24.846 1.00 98.31 86 VAL A CA 1
ATOM 689 C C . VAL A 1 86 ? -8.221 3.601 25.675 1.00 98.31 86 VAL A C 1
ATOM 691 O O . VAL A 1 86 ? -9.208 3.087 26.189 1.00 98.31 86 VAL A O 1
ATOM 694 N N . THR A 1 87 ? -6.984 3.141 25.880 1.00 98.38 87 THR A N 1
ATOM 695 C CA . THR A 1 87 ? -6.681 1.984 26.737 1.00 98.38 87 THR A CA 1
ATOM 696 C C . THR A 1 87 ? -7.208 2.185 28.154 1.00 98.38 87 THR A C 1
ATOM 698 O O . THR A 1 87 ? -7.884 1.306 28.676 1.00 98.38 87 THR A O 1
ATOM 701 N N . ASN A 1 88 ? -6.980 3.359 28.750 1.00 98.25 88 ASN A N 1
ATOM 702 C CA . ASN A 1 88 ? -7.504 3.670 30.080 1.00 98.25 88 ASN A CA 1
ATOM 703 C C . ASN A 1 88 ? -9.037 3.657 30.107 1.00 98.25 88 ASN A C 1
ATOM 705 O O . ASN A 1 88 ? -9.625 3.145 31.048 1.00 98.25 88 ASN A O 1
ATOM 709 N N . THR A 1 89 ? -9.687 4.173 29.059 1.00 98.31 89 THR A N 1
ATOM 710 C CA . THR A 1 89 ? -11.156 4.167 28.956 1.00 98.31 89 THR A CA 1
ATOM 711 C C . THR A 1 89 ? -11.701 2.741 28.885 1.00 98.31 89 THR A C 1
ATOM 713 O O . THR A 1 89 ? -12.653 2.412 29.583 1.00 98.31 89 THR A O 1
ATOM 716 N N . VAL A 1 90 ? -11.082 1.882 28.070 1.00 98.62 90 VAL A N 1
ATOM 717 C CA . VAL A 1 90 ? -11.452 0.462 27.970 1.00 98.62 90 VAL A CA 1
ATOM 718 C C . VAL A 1 90 ? -11.265 -0.238 29.314 1.00 98.62 90 VAL A C 1
ATOM 720 O O . VAL A 1 90 ? -12.145 -0.983 29.731 1.00 98.62 90 VAL A O 1
ATOM 723 N N . GLN A 1 91 ? -10.163 0.042 30.011 1.00 98.38 91 GLN A N 1
ATOM 724 C CA . GLN A 1 91 ? -9.891 -0.524 31.328 1.00 98.38 91 GLN A CA 1
ATOM 725 C C . GLN A 1 91 ? -10.935 -0.087 32.367 1.00 98.38 91 GLN A C 1
ATOM 727 O O . GLN A 1 91 ? -11.455 -0.931 33.087 1.00 98.38 91 GLN A O 1
ATOM 732 N N . SER A 1 92 ? -11.303 1.197 32.406 1.00 98.31 92 SER A N 1
ATOM 733 C CA . SER A 1 92 ? -12.344 1.686 33.318 1.00 98.31 92 SER A CA 1
ATOM 734 C C . SER A 1 92 ? -13.710 1.057 33.038 1.00 98.31 92 SER A C 1
ATOM 736 O O . SER A 1 92 ? -14.393 0.662 33.976 1.00 98.31 92 SER A O 1
ATOM 738 N N . ILE A 1 93 ? -14.090 0.909 31.763 1.00 98.44 93 ILE A N 1
ATOM 739 C CA . ILE A 1 93 ? -15.334 0.219 31.382 1.00 98.44 93 ILE A CA 1
ATOM 740 C C . ILE A 1 93 ? -15.300 -1.244 31.834 1.00 98.44 93 ILE A C 1
ATOM 742 O O . ILE A 1 93 ? -16.307 -1.760 32.309 1.00 98.44 93 ILE A O 1
ATOM 746 N N . GLN A 1 94 ? -14.156 -1.914 31.686 1.00 98.06 94 GLN A N 1
ATOM 747 C CA . GLN A 1 94 ? -14.002 -3.303 32.108 1.00 98.06 94 GLN A CA 1
ATOM 748 C C . GLN A 1 94 ? -14.174 -3.447 33.625 1.00 98.06 94 GLN A C 1
ATOM 750 O O . GLN A 1 94 ? -14.930 -4.302 34.071 1.00 98.06 94 GLN A O 1
ATOM 755 N N . GLU A 1 95 ? -13.530 -2.582 34.409 1.00 98.25 95 GLU A N 1
ATOM 756 C CA . GLU A 1 95 ? -13.628 -2.591 35.874 1.00 98.25 95 GLU A CA 1
ATOM 757 C C . GLU A 1 95 ? -15.055 -2.316 36.366 1.00 98.25 95 GLU A C 1
ATOM 759 O O . GLU A 1 95 ? -15.549 -3.019 37.248 1.00 98.25 95 GLU A O 1
ATOM 764 N N . GLU A 1 96 ? -15.734 -1.328 35.778 1.00 98.25 96 GLU A N 1
ATOM 765 C CA . GLU A 1 96 ? -17.132 -1.015 36.094 1.00 98.25 96 GLU A CA 1
ATOM 766 C C . GLU A 1 96 ? -18.060 -2.177 35.717 1.00 98.25 96 GLU A C 1
ATOM 768 O O . GLU A 1 96 ? -18.907 -2.584 36.511 1.00 98.25 96 GLU A O 1
ATOM 773 N N . SER A 1 97 ? -17.854 -2.771 34.538 1.00 98.25 97 SER A N 1
ATOM 774 C CA . SER A 1 97 ? -18.620 -3.931 34.082 1.00 98.25 97 SER A CA 1
ATOM 775 C C . SER A 1 97 ? -18.451 -5.130 35.012 1.00 98.25 97 SER A C 1
ATOM 777 O O . SER A 1 97 ? -19.438 -5.787 35.332 1.00 98.25 97 SER A O 1
ATOM 779 N N . ASP A 1 98 ? -17.228 -5.438 35.442 1.00 98.31 98 ASP A N 1
ATOM 780 C CA . ASP A 1 98 ? -16.962 -6.585 36.313 1.00 98.31 98 ASP A CA 1
ATOM 781 C C . ASP A 1 98 ? -17.582 -6.387 37.705 1.00 98.31 98 ASP A C 1
ATOM 783 O O . ASP A 1 98 ? -18.143 -7.326 38.276 1.00 98.31 98 ASP A O 1
ATOM 787 N N . ALA A 1 99 ? -17.551 -5.156 38.229 1.00 97.88 99 ALA A N 1
ATOM 788 C CA . ALA A 1 99 ? -18.199 -4.809 39.490 1.00 97.88 99 ALA A CA 1
ATOM 789 C C . ALA A 1 99 ? -19.730 -4.948 39.416 1.00 97.88 99 ALA A C 1
ATOM 791 O O . ALA A 1 99 ? -20.336 -5.556 40.302 1.00 97.88 99 ALA A O 1
ATOM 792 N N . GLU A 1 100 ? -20.354 -4.435 38.352 1.00 98.00 100 GLU A N 1
ATOM 793 C CA . GLU A 1 100 ? -21.804 -4.532 38.148 1.00 98.00 100 GLU A CA 1
ATOM 794 C C . GLU A 1 100 ? -22.259 -5.974 37.905 1.00 98.00 100 GLU A C 1
ATOM 796 O O . GLU A 1 100 ? -23.263 -6.410 38.469 1.00 98.00 100 GLU A O 1
ATOM 801 N N . ILE A 1 101 ? -21.500 -6.760 37.132 1.00 98.12 101 ILE A N 1
ATOM 802 C CA . ILE A 1 101 ? -21.791 -8.184 36.923 1.00 98.12 101 ILE A CA 1
ATOM 803 C C . ILE A 1 101 ? -21.782 -8.934 38.256 1.00 98.12 101 ILE A C 1
ATOM 805 O O . ILE A 1 101 ? -22.683 -9.736 38.510 1.00 98.12 101 ILE A O 1
ATOM 809 N N . GLU A 1 102 ? -20.805 -8.672 39.125 1.00 97.50 102 GLU A N 1
ATOM 810 C CA . GLU A 1 102 ? -20.734 -9.338 40.424 1.00 97.50 102 GLU A CA 1
ATOM 811 C C . GLU A 1 102 ? -21.863 -8.890 41.363 1.00 97.50 102 GLU A C 1
ATOM 813 O O . GLU A 1 102 ? -22.503 -9.731 42.000 1.00 97.50 102 GLU A O 1
ATOM 818 N N . ALA A 1 103 ? -22.188 -7.594 41.400 1.00 97.75 103 ALA A N 1
ATOM 819 C CA . ALA A 1 103 ? -23.327 -7.083 42.164 1.00 97.75 103 ALA A CA 1
ATOM 820 C C . ALA A 1 103 ? -24.655 -7.701 41.691 1.00 97.75 103 ALA A C 1
ATOM 822 O O . ALA A 1 103 ? -25.461 -8.165 42.507 1.00 97.75 103 ALA A O 1
ATOM 823 N N . MET A 1 104 ? -24.859 -7.786 40.371 1.00 97.94 104 MET A N 1
ATOM 824 C CA . MET A 1 104 ? -26.004 -8.466 39.767 1.00 97.94 104 MET A CA 1
ATOM 825 C C . MET A 1 104 ? -26.035 -9.952 40.125 1.00 97.94 104 MET A C 1
ATOM 827 O O . MET A 1 104 ? -27.105 -10.478 40.428 1.00 97.94 104 MET A O 1
ATOM 831 N N . ARG A 1 105 ? -24.882 -10.633 40.133 1.00 97.50 105 ARG A N 1
ATOM 832 C CA . ARG A 1 105 ? -24.782 -12.056 40.480 1.00 97.50 105 ARG A CA 1
ATOM 833 C C . ARG A 1 105 ? -25.215 -12.317 41.923 1.00 97.50 105 ARG A C 1
ATOM 835 O O . ARG A 1 105 ? -25.973 -13.257 42.161 1.00 97.50 105 ARG A O 1
ATOM 842 N N . VAL A 1 106 ? -24.766 -11.495 42.876 1.00 97.38 106 VAL A N 1
ATOM 843 C CA . VAL A 1 106 ? -25.178 -11.611 44.287 1.00 97.38 106 VAL A CA 1
ATOM 844 C C . VAL A 1 106 ? -26.668 -11.305 44.439 1.00 97.38 106 VAL A C 1
ATOM 846 O O . VAL A 1 106 ? -27.395 -12.111 45.013 1.00 97.38 106 VAL A O 1
ATOM 849 N N . SER A 1 107 ? -27.153 -10.209 43.847 1.00 97.50 107 SER A N 1
ATOM 850 C CA . SER A 1 107 ? -28.578 -9.855 43.895 1.00 97.50 107 SER A CA 1
ATOM 851 C C . SER A 1 107 ? -29.467 -10.954 43.304 1.00 97.50 107 SER A C 1
ATOM 853 O O . SER A 1 107 ? -30.500 -11.296 43.878 1.00 97.50 107 SER A O 1
ATOM 855 N N . GLN A 1 108 ? -29.049 -11.556 42.189 1.00 97.44 108 GLN A N 1
ATOM 856 C CA . GLN A 1 108 ? -29.746 -12.687 41.588 1.00 97.44 108 GLN A CA 1
ATOM 857 C C . GLN A 1 108 ? -29.784 -13.890 42.537 1.00 97.44 108 GLN A C 1
ATOM 859 O O . GLN A 1 108 ? -30.830 -14.522 42.669 1.00 97.44 108 GLN A O 1
ATOM 864 N N . GLN A 1 109 ? -28.671 -14.210 43.201 1.00 97.00 109 GLN A N 1
ATOM 865 C CA . GLN A 1 109 ? -28.611 -15.317 44.154 1.00 97.00 109 GLN A CA 1
ATOM 866 C C . GLN A 1 109 ? -29.562 -15.098 45.341 1.00 97.00 109 GLN A C 1
ATOM 868 O O . GLN A 1 109 ? -30.286 -16.023 45.708 1.00 97.00 109 GLN A O 1
ATOM 873 N N . ASP A 1 110 ? -29.622 -13.881 45.880 1.00 96.31 110 ASP A N 1
ATOM 874 C CA . ASP A 1 110 ? -30.513 -13.534 46.991 1.00 96.31 110 ASP A CA 1
ATOM 875 C C . ASP A 1 110 ? -31.992 -13.604 46.585 1.00 96.31 110 ASP A C 1
ATOM 877 O O . ASP A 1 110 ? -32.807 -14.192 47.297 1.00 96.31 110 ASP A O 1
ATOM 881 N N . LEU A 1 111 ? -32.344 -13.068 45.410 1.00 96.56 111 LEU A N 1
ATOM 882 C CA . LEU A 1 111 ? -33.714 -13.106 44.878 1.00 96.56 111 LEU A CA 1
ATOM 883 C C . LEU A 1 111 ? -34.200 -14.530 44.580 1.00 96.56 111 LEU A C 1
ATOM 885 O O . LEU A 1 111 ? -35.398 -14.799 44.661 1.00 96.56 111 LEU A O 1
ATOM 889 N N . LEU A 1 112 ? -33.284 -15.433 44.225 1.00 95.88 112 LEU A N 1
ATOM 890 C CA . LEU A 1 112 ? -33.585 -16.847 44.003 1.00 95.88 112 LEU A CA 1
ATOM 891 C C . LEU A 1 112 ? -33.600 -17.662 45.304 1.00 95.88 112 LEU A C 1
ATOM 893 O O . LEU A 1 112 ? -34.172 -18.749 45.327 1.00 95.88 112 LEU A O 1
ATOM 897 N N . SER A 1 113 ? -33.018 -17.153 46.394 1.00 95.44 113 SER A N 1
ATOM 898 C CA . SER A 1 113 ? -32.947 -17.824 47.699 1.00 95.44 113 SER A CA 1
ATOM 899 C C . SER A 1 113 ? -34.220 -17.626 48.538 1.00 95.44 113 SER A C 1
ATOM 901 O O . SER A 1 113 ? -34.162 -17.377 49.746 1.00 95.44 113 SER A O 1
ATOM 903 N N . VAL A 1 114 ? -35.389 -17.742 47.910 1.00 94.94 114 VAL A N 1
ATOM 904 C CA . VAL A 1 114 ? -36.691 -17.672 48.584 1.00 94.94 114 VAL A CA 1
ATOM 905 C C . VAL A 1 114 ? -37.295 -19.067 48.751 1.00 94.94 114 VAL A C 1
ATOM 907 O O . VAL A 1 114 ? -36.995 -19.989 47.995 1.00 94.94 114 VAL A O 1
ATOM 910 N N . GLY A 1 115 ? -38.139 -19.242 49.770 1.00 91.69 115 GLY A N 1
ATOM 911 C CA . GLY A 1 115 ? -38.812 -20.520 50.016 1.00 91.69 115 GLY A CA 1
ATOM 912 C C . GLY A 1 115 ? -39.785 -20.904 48.895 1.00 91.69 115 GLY A C 1
ATOM 913 O O . GLY A 1 115 ? -40.371 -20.040 48.245 1.00 91.69 115 GLY A O 1
ATOM 914 N N . GLU A 1 116 ? -40.017 -22.209 48.714 1.00 93.00 116 GLU A N 1
ATOM 915 C CA . GLU A 1 116 ? -40.949 -22.751 47.706 1.00 93.00 116 GLU A CA 1
ATOM 916 C C . GLU A 1 116 ? -42.389 -22.230 47.876 1.00 93.00 116 GLU A C 1
ATOM 918 O O . GLU A 1 116 ? -43.142 -22.128 46.906 1.00 93.00 116 GLU A O 1
ATOM 923 N N . SER A 1 117 ? -42.752 -21.801 49.089 1.00 90.94 117 SER A N 1
ATOM 924 C CA . SER A 1 117 ? -44.024 -21.136 49.387 1.00 90.94 117 SER A CA 1
ATOM 925 C C . SER A 1 117 ? -44.279 -19.890 48.536 1.00 90.94 117 SER A C 1
ATOM 927 O O . SER A 1 117 ? -45.424 -19.621 48.197 1.00 90.94 117 SER A O 1
ATOM 929 N N . VAL A 1 118 ? -43.232 -19.155 48.140 1.00 92.38 118 VAL A N 1
ATOM 930 C CA . VAL A 1 118 ? -43.353 -17.955 47.289 1.00 92.38 118 VAL A CA 1
ATOM 931 C C . VAL A 1 118 ? -43.843 -18.312 45.884 1.00 92.38 118 VAL A C 1
ATOM 933 O O . VAL A 1 118 ? -44.550 -17.527 45.254 1.00 92.38 118 VAL A O 1
ATOM 936 N N . TYR A 1 119 ? -43.485 -19.501 45.398 1.00 94.19 119 TYR A N 1
ATOM 937 C CA . TYR A 1 119 ? -43.864 -19.994 44.075 1.00 94.19 119 TYR A CA 1
ATOM 938 C C . TYR A 1 119 ? -45.116 -20.884 44.101 1.00 94.19 119 TYR A C 1
ATOM 940 O O . TYR A 1 119 ? -45.697 -21.147 43.048 1.00 94.19 119 TYR A O 1
ATOM 948 N N . THR A 1 120 ? -45.545 -21.337 45.283 1.00 92.94 120 THR A N 1
ATOM 949 C CA . THR A 1 120 ? -46.686 -22.244 45.448 1.00 92.94 120 THR A CA 1
ATOM 950 C C . THR A 1 120 ? -47.984 -21.450 45.631 1.00 92.94 120 THR A C 1
ATOM 952 O O . THR A 1 120 ? -48.127 -20.736 46.625 1.00 92.94 120 THR A O 1
ATOM 955 N N . PRO A 1 121 ? -48.964 -21.552 44.713 1.00 92.19 121 PRO A N 1
ATOM 956 C CA . PRO A 1 121 ? -50.239 -20.863 44.879 1.00 92.19 121 PRO A CA 1
ATOM 957 C C . PRO A 1 121 ? -51.017 -21.431 46.074 1.00 92.19 121 PRO A C 1
ATOM 959 O O . PRO A 1 121 ? -51.027 -22.640 46.288 1.00 92.19 121 PRO A O 1
ATOM 962 N N . ASP A 1 122 ? -51.701 -20.555 46.816 1.00 88.81 122 ASP A N 1
ATOM 963 C CA . ASP A 1 122 ? -52.567 -20.910 47.958 1.00 88.81 122 ASP A CA 1
ATOM 964 C C . ASP A 1 122 ? -51.848 -21.688 49.086 1.00 88.81 122 ASP A C 1
ATOM 966 O O . ASP A 1 122 ? -52.445 -22.500 49.789 1.00 88.81 122 ASP A O 1
ATOM 970 N N . PHE A 1 123 ? -50.542 -21.442 49.267 1.00 85.88 123 PHE A N 1
ATOM 971 C CA . PHE A 1 123 ? -49.719 -22.084 50.303 1.00 85.88 123 PHE A CA 1
ATOM 972 C C . PHE A 1 123 ? -50.176 -21.766 51.743 1.00 85.88 123 PHE A C 1
ATOM 974 O O . PHE A 1 123 ? -50.000 -22.575 52.657 1.00 85.88 123 PHE A O 1
ATOM 981 N N . ASP A 1 124 ? -50.765 -20.590 51.966 1.00 81.69 124 ASP A N 1
ATOM 982 C CA . ASP A 1 124 ? -51.079 -20.086 53.302 1.00 81.69 124 ASP A CA 1
ATOM 983 C C . ASP A 1 124 ? -52.340 -20.751 53.887 1.00 81.69 124 ASP A C 1
ATOM 985 O O . ASP A 1 124 ? -53.459 -20.275 53.704 1.00 81.69 124 ASP A O 1
ATOM 989 N N . ALA A 1 125 ? -52.172 -21.800 54.702 1.00 73.75 125 ALA A N 1
ATOM 990 C CA . ALA A 1 125 ? -53.278 -22.437 55.440 1.00 73.75 125 ALA A CA 1
ATOM 991 C C . ALA A 1 125 ? -54.001 -21.490 56.437 1.00 73.75 125 ALA A C 1
ATOM 993 O O . ALA A 1 125 ? -55.073 -21.805 56.955 1.00 73.75 125 ALA A O 1
ATOM 994 N N . SER A 1 126 ? -53.415 -20.327 56.738 1.00 81.88 126 SER A N 1
ATOM 995 C CA . SER A 1 126 ? -54.015 -19.231 57.509 1.00 81.88 126 SER A CA 1
ATOM 996 C C . SER A 1 126 ? -53.559 -17.889 56.915 1.00 81.88 126 SER A C 1
ATOM 998 O O . SER A 1 126 ? -52.487 -17.399 57.273 1.00 81.88 126 SER A O 1
ATOM 1000 N N . PRO A 1 127 ? -54.329 -17.300 55.981 1.00 84.06 127 PRO A N 1
ATOM 1001 C CA . PRO A 1 127 ? -53.856 -16.194 55.153 1.00 84.06 127 PRO A CA 1
ATOM 1002 C C . PRO A 1 127 ? -53.743 -14.872 55.922 1.00 84.06 127 PRO A C 1
ATOM 1004 O O . PRO A 1 127 ? -54.646 -14.475 56.665 1.00 84.06 127 PRO A O 1
ATOM 1007 N N . VAL A 1 128 ? -52.659 -14.132 55.677 1.00 87.00 128 VAL A N 1
ATOM 1008 C CA . VAL A 1 128 ? -52.453 -12.778 56.218 1.00 87.00 128 VAL A CA 1
ATOM 1009 C C . VAL A 1 128 ? -53.077 -11.750 55.270 1.00 87.00 128 VAL A C 1
ATOM 1011 O O . VAL A 1 128 ? -52.488 -11.346 54.270 1.00 87.00 128 VAL A O 1
ATOM 1014 N N . ILE A 1 129 ? -54.301 -11.312 55.574 1.00 92.69 129 ILE A N 1
ATOM 1015 C CA . ILE A 1 129 ? -55.083 -10.417 54.705 1.00 92.69 129 ILE A CA 1
ATOM 1016 C C . ILE A 1 129 ? -54.979 -8.962 55.182 1.00 92.69 129 ILE A C 1
ATOM 1018 O O . ILE A 1 129 ? -55.506 -8.603 56.236 1.00 92.69 129 ILE A O 1
ATOM 1022 N N . ASN A 1 130 ? -54.383 -8.088 54.364 1.00 93.19 130 ASN A N 1
ATOM 1023 C CA . ASN A 1 130 ? -54.415 -6.641 54.597 1.00 93.19 130 ASN A CA 1
ATOM 1024 C C . ASN A 1 130 ? -55.746 -6.035 54.109 1.00 93.19 130 ASN A C 1
ATOM 1026 O O . ASN A 1 130 ? -56.004 -5.979 52.906 1.00 93.19 130 ASN A O 1
ATOM 1030 N N . LYS A 1 131 ? -56.575 -5.552 55.045 1.00 94.88 131 LYS A N 1
ATOM 1031 C CA . LYS A 1 131 ? -57.903 -4.962 54.773 1.00 94.88 131 LYS A CA 1
ATOM 1032 C C . LYS A 1 131 ? -57.884 -3.459 54.457 1.00 94.88 131 LYS A C 1
ATOM 1034 O O . LYS A 1 131 ? -58.929 -2.905 54.140 1.00 94.88 131 LYS A O 1
ATOM 1039 N N . ASN A 1 132 ? -56.719 -2.814 54.513 1.00 96.44 132 ASN A N 1
ATOM 1040 C CA . ASN A 1 132 ? -56.575 -1.358 54.403 1.00 96.44 132 ASN A CA 1
ATOM 1041 C C . ASN A 1 132 ? -55.884 -0.919 53.095 1.00 96.44 132 ASN A C 1
ATOM 1043 O O . ASN A 1 132 ? -55.331 0.177 53.021 1.00 96.44 132 ASN A O 1
ATOM 1047 N N . LEU A 1 133 ? -55.861 -1.773 52.066 1.00 95.88 133 LEU A N 1
ATOM 1048 C CA . LEU A 1 133 ? -55.236 -1.450 50.780 1.00 95.88 133 LEU A CA 1
ATOM 1049 C C . LEU A 1 133 ? -56.094 -0.467 49.972 1.00 95.88 133 LEU A C 1
ATOM 1051 O O . LEU A 1 133 ? -57.232 -0.770 49.628 1.00 95.88 133 LEU A O 1
ATOM 1055 N N . ILE A 1 134 ? -55.507 0.675 49.609 1.00 96.81 134 ILE A N 1
ATOM 1056 C CA . ILE A 1 134 ? -56.107 1.678 48.708 1.00 96.81 134 ILE A CA 1
ATOM 1057 C C . ILE A 1 134 ? -55.710 1.484 47.234 1.00 96.81 134 ILE A C 1
ATOM 1059 O O . ILE A 1 134 ? -56.365 2.011 46.342 1.00 96.81 134 ILE A O 1
ATOM 1063 N N . GLN A 1 135 ? -54.652 0.710 46.970 1.00 96.75 135 GLN A N 1
ATOM 1064 C CA . GLN A 1 135 ? -54.166 0.355 45.636 1.00 96.75 135 GLN A CA 1
ATOM 1065 C C . GLN A 1 135 ? -53.723 -1.113 45.635 1.00 96.75 135 GLN A C 1
ATOM 1067 O O . GLN A 1 135 ? -53.104 -1.577 46.596 1.00 96.75 135 GLN A O 1
ATOM 1072 N N . LYS A 1 136 ? -54.030 -1.854 44.562 1.00 97.00 136 LYS A N 1
ATOM 1073 C CA . LYS A 1 136 ? -53.620 -3.256 44.396 1.00 97.00 136 LYS A CA 1
ATOM 1074 C C . LYS A 1 136 ? -53.331 -3.578 42.928 1.00 97.00 136 LYS A C 1
ATOM 1076 O O . LYS A 1 136 ? -54.047 -3.114 42.048 1.00 97.00 136 LYS A O 1
ATOM 1081 N N . ALA A 1 137 ? -52.297 -4.384 42.687 1.00 96.62 137 ALA A N 1
ATOM 1082 C CA . ALA A 1 137 ? -51.915 -4.893 41.370 1.00 96.62 137 ALA A CA 1
ATOM 1083 C C . ALA A 1 137 ? -51.615 -6.399 41.451 1.00 96.62 137 ALA A C 1
ATOM 1085 O O . ALA A 1 137 ? -51.149 -6.882 42.485 1.00 96.62 137 ALA A O 1
ATOM 1086 N N . GLY A 1 138 ? -51.913 -7.135 40.379 1.00 96.50 138 GLY A N 1
ATOM 1087 C CA . GLY A 1 138 ? -51.703 -8.580 40.276 1.00 96.50 138 GLY A CA 1
ATOM 1088 C C . GLY A 1 138 ? -52.413 -9.175 39.059 1.00 96.50 138 GLY A C 1
ATOM 1089 O O . GLY A 1 138 ? -53.259 -8.522 38.447 1.00 96.50 138 GLY A O 1
ATOM 1090 N N . TYR A 1 139 ? -52.066 -10.411 38.705 1.00 96.69 139 TYR A N 1
ATOM 1091 C CA . TYR A 1 139 ? -52.709 -11.132 37.605 1.00 96.69 139 TYR A CA 1
ATOM 1092 C C . TYR A 1 139 ? -54.114 -11.623 38.000 1.00 96.69 139 TYR A C 1
ATOM 1094 O O . TYR A 1 139 ? -54.309 -12.114 39.110 1.00 96.69 139 TYR A O 1
ATOM 1102 N N . LEU A 1 140 ? -55.088 -11.506 37.086 1.00 96.56 140 LEU A N 1
ATOM 1103 C CA . LEU A 1 140 ? -56.470 -11.985 37.238 1.00 96.56 140 LEU A CA 1
ATOM 1104 C C . LEU A 1 140 ? -56.968 -12.603 35.926 1.00 96.56 140 LEU A C 1
ATOM 1106 O O . LEU A 1 140 ? -56.584 -12.169 34.840 1.00 96.56 140 LEU A O 1
ATOM 1110 N N . ASN A 1 141 ? -57.881 -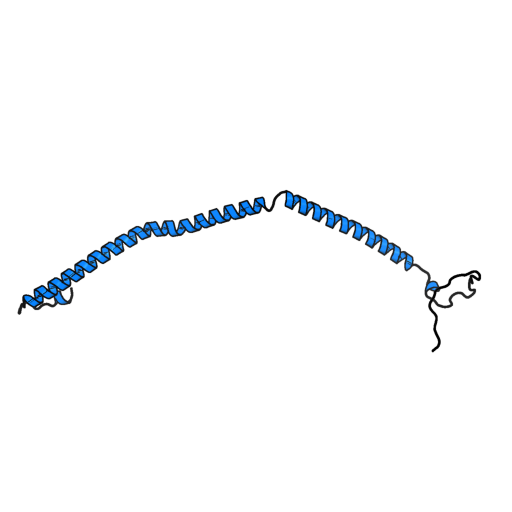13.568 36.026 1.00 96.31 141 ASN A N 1
ATOM 1111 C CA . ASN A 1 141 ? -58.552 -14.147 34.864 1.00 96.31 141 ASN A CA 1
ATOM 1112 C C . ASN A 1 141 ? -59.834 -13.362 34.552 1.00 96.31 141 ASN A C 1
ATOM 1114 O O . ASN A 1 141 ? -60.768 -13.355 35.354 1.00 96.31 141 ASN A O 1
ATOM 1118 N N . LEU A 1 142 ? -59.901 -12.728 33.379 1.00 95.94 142 LEU A N 1
ATOM 1119 C CA . LEU A 1 142 ? -61.122 -12.090 32.882 1.00 95.94 142 LEU A CA 1
ATOM 1120 C C . LEU A 1 142 ? -61.955 -13.118 32.108 1.00 95.94 142 LEU A C 1
ATOM 1122 O O . LEU A 1 142 ? -61.496 -13.680 31.112 1.00 95.94 142 LEU A O 1
ATOM 1126 N N . ARG A 1 143 ? -63.182 -13.374 32.567 1.00 89.31 143 ARG A N 1
ATOM 1127 C CA . ARG A 1 143 ? -64.107 -14.284 31.885 1.00 89.31 143 ARG A CA 1
ATOM 1128 C C . ARG A 1 143 ? -64.573 -13.652 30.567 1.00 89.31 143 ARG A C 1
ATOM 1130 O O . ARG A 1 143 ? -65.036 -12.514 30.580 1.00 89.31 143 ARG A O 1
ATOM 1137 N N . LYS A 1 144 ? -64.426 -14.391 29.462 1.00 74.44 144 LYS A N 1
ATOM 1138 C CA . LYS A 1 144 ? -65.012 -14.043 28.159 1.00 74.44 144 LYS A CA 1
ATOM 1139 C C . LYS A 1 144 ? -66.506 -14.335 28.129 1.00 74.44 144 LYS A C 1
ATOM 1141 O O . LYS A 1 144 ? -66.916 -15.331 28.773 1.00 74.44 144 LYS A O 1
#

InterPro domains:
  IPR004148 BAR domain [PF16746] (1-104)
  IPR027267 AH/BAR domain superfamily [G3DSA:1.20.1270.60] (1-122)
  IPR027267 AH/BAR domain superfamily [SSF103657] (2-143)
  IPR047181 DCC-interacting protein 13-alpha/beta [PTHR46415] (1-143)

Secondary structure (DSSP, 8-state):
-HHHHT--SSS--HHHHHHHHHHHHHHHHHHHHHHHHHHHHHHHHHHHHHHHHHHHHHHHHHHHHHHHHHHHHHS-HHHHHHHHHHHHHHHHHHHHHHHHHHHHHHHHHHHH---GGGTSTT--SS----S--S------PPP-

Organism: NCBI:txid35019